Protein AF-A0A016SWJ2-F1 (afdb_monomer)

Sequence (164 aa):
MTASDLETYPLHKAAFFNDVQSISQLIKAGRSLYEQDMHGNTALHISTMLGHREATALLLAHNAPVKVKNCDGWNPLMEAVSYGDRQIITEMLRKLKAQSRTGISSRKPHLIKMMEDIGDFYLELKWDFQSWIPLLSRMLPSDVCQIYKKGTQLRMDTTLADFK

Secondary structure (DSSP, 8-state):
--HHHHHH-HHHHHHHTT-HHHHHHHHHTT--TT-B-TTS-BHHHHHHHTT-HHHHHHHHHTT--SS---TTS--HHHHHHHHT-HHHHHHHHHHHHHHHHHHHHHHHHHHHHHHHHSPPEEEEEEEE---SSTTGGGTSPEEEEEEEEETTEEEEEEEEE---

Structure (mmCIF, N/CA/C/O backbone):
data_AF-A0A016SWJ2-F1
#
_entry.id   AF-A0A016SWJ2-F1
#
loop_
_atom_site.group_PDB
_atom_site.id
_atom_site.type_symbol
_atom_site.label_atom_id
_atom_site.label_alt_id
_atom_site.label_comp_id
_atom_site.label_asym_id
_atom_site.label_entity_id
_atom_site.label_seq_id
_atom_site.pdbx_PDB_ins_code
_atom_site.Cartn_x
_atom_site.Cartn_y
_atom_site.Cartn_z
_atom_site.occupancy
_atom_site.B_iso_or_equiv
_atom_site.auth_seq_id
_atom_site.auth_comp_id
_atom_site.auth_asym_id
_atom_site.auth_atom_id
_atom_site.pdbx_PDB_model_num
ATOM 1 N N . MET A 1 1 ? 13.616 -15.570 -13.466 1.00 53.81 1 MET A N 1
ATOM 2 C CA . MET A 1 1 ? 12.702 -15.566 -14.627 1.00 53.81 1 MET A CA 1
ATOM 3 C C . MET A 1 1 ? 13.363 -16.326 -15.758 1.00 53.81 1 MET A C 1
ATOM 5 O O . MET A 1 1 ? 14.439 -15.938 -16.199 1.00 53.81 1 MET A O 1
ATOM 9 N N . THR A 1 2 ? 12.769 -17.437 -16.171 1.00 55.81 2 THR A N 1
ATOM 10 C CA . THR A 1 2 ? 13.149 -18.155 -17.392 1.00 55.81 2 THR A CA 1
ATOM 11 C C . THR A 1 2 ? 12.590 -17.425 -18.623 1.00 55.81 2 THR A C 1
ATOM 13 O O . THR A 1 2 ? 11.748 -16.534 -18.495 1.00 55.81 2 THR A O 1
ATOM 16 N N . ALA A 1 3 ? 13.058 -17.762 -19.829 1.00 57.88 3 ALA A N 1
ATOM 17 C CA . ALA A 1 3 ? 12.606 -17.107 -21.062 1.00 57.88 3 ALA A CA 1
ATOM 18 C C . ALA A 1 3 ? 11.083 -17.235 -21.301 1.00 57.88 3 ALA A C 1
ATOM 20 O O . ALA A 1 3 ? 10.483 -16.309 -21.839 1.00 57.88 3 ALA A O 1
ATOM 21 N N . SER A 1 4 ? 10.451 -18.320 -20.834 1.00 60.00 4 SER A N 1
ATOM 22 C CA . SER A 1 4 ? 8.996 -18.533 -20.909 1.00 60.00 4 SER A CA 1
ATOM 23 C C . SER A 1 4 ? 8.201 -17.648 -19.942 1.00 60.00 4 SER A C 1
ATOM 25 O O . SER A 1 4 ? 7.093 -17.209 -20.258 1.00 60.00 4 SER A O 1
ATOM 27 N N . ASP A 1 5 ? 8.772 -17.322 -18.779 1.00 61.78 5 ASP A N 1
ATOM 28 C CA . ASP A 1 5 ? 8.108 -16.464 -17.787 1.00 61.78 5 ASP A CA 1
ATOM 29 C C . ASP A 1 5 ? 8.008 -15.017 -18.295 1.00 61.78 5 ASP A C 1
ATOM 31 O O . ASP A 1 5 ? 7.045 -14.304 -18.014 1.00 61.78 5 ASP A O 1
ATOM 35 N N . LEU A 1 6 ? 8.985 -14.593 -19.103 1.00 61.34 6 LEU A N 1
ATOM 36 C CA . LEU A 1 6 ? 9.040 -13.261 -19.706 1.00 61.34 6 LEU A CA 1
ATOM 37 C C . LEU A 1 6 ? 7.981 -13.045 -20.801 1.00 61.34 6 LEU A C 1
ATOM 39 O O . LEU A 1 6 ? 7.588 -11.901 -21.029 1.00 61.34 6 LEU A O 1
ATOM 43 N N . GLU A 1 7 ? 7.518 -14.099 -21.477 1.00 67.38 7 GLU A N 1
ATOM 44 C CA . GLU A 1 7 ? 6.418 -14.005 -22.454 1.00 67.38 7 GLU A CA 1
ATOM 45 C C . GLU A 1 7 ? 5.040 -13.983 -21.784 1.00 67.38 7 GLU A C 1
ATOM 47 O O . GLU A 1 7 ? 4.126 -13.320 -22.272 1.00 67.38 7 GLU A O 1
ATOM 52 N N . THR A 1 8 ? 4.902 -14.649 -20.636 1.00 86.50 8 THR A N 1
ATOM 53 C CA . THR A 1 8 ? 3.622 -14.762 -19.918 1.00 86.50 8 THR A CA 1
ATOM 54 C C . THR A 1 8 ? 3.247 -13.465 -19.191 1.00 86.50 8 THR A C 1
ATOM 56 O O . THR A 1 8 ? 2.072 -13.098 -19.141 1.00 86.50 8 THR A O 1
ATOM 59 N N . TYR A 1 9 ? 4.242 -12.731 -18.676 1.00 91.94 9 TYR A N 1
ATOM 60 C CA . TYR A 1 9 ? 4.046 -11.519 -17.872 1.00 91.94 9 TYR A CA 1
ATOM 61 C C . TYR A 1 9 ? 4.664 -10.276 -18.544 1.00 91.94 9 TYR A C 1
ATOM 63 O O . TYR A 1 9 ? 5.722 -9.790 -18.125 1.00 91.94 9 TYR A O 1
ATOM 71 N N . PRO A 1 10 ? 4.020 -9.709 -19.584 1.00 93.12 10 PRO A N 1
ATOM 72 C CA . PRO A 1 10 ? 4.600 -8.623 -20.377 1.00 93.12 10 PRO A CA 1
ATOM 73 C C . PRO A 1 10 ? 4.819 -7.336 -19.569 1.00 93.12 10 PRO A C 1
ATOM 75 O O . PRO A 1 10 ? 5.790 -6.617 -19.805 1.00 93.12 10 PRO A O 1
ATOM 78 N N . LEU A 1 11 ? 3.956 -7.051 -18.586 1.00 95.69 11 LEU A N 1
ATOM 79 C CA . LEU A 1 11 ? 4.101 -5.871 -17.730 1.00 95.69 11 LEU A CA 1
ATOM 80 C C . LEU A 1 11 ? 5.282 -6.015 -16.758 1.00 95.69 11 LEU A C 1
ATOM 82 O O . LEU A 1 11 ? 6.020 -5.055 -16.550 1.00 95.69 11 LEU A O 1
ATOM 86 N N . HIS A 1 12 ? 5.503 -7.212 -16.211 1.00 95.94 12 HIS A N 1
ATOM 87 C CA . HIS A 1 12 ? 6.658 -7.522 -15.364 1.00 95.94 12 HIS A CA 1
ATOM 88 C C . HIS A 1 12 ? 7.956 -7.463 -16.154 1.00 95.94 12 HIS A C 1
ATOM 90 O O . HIS A 1 12 ? 8.926 -6.895 -15.668 1.00 95.94 12 HIS A O 1
ATOM 96 N N . LYS A 1 13 ? 7.959 -7.969 -17.394 1.00 94.88 13 LYS A N 1
ATOM 97 C CA . LYS A 1 13 ? 9.089 -7.826 -18.319 1.00 94.88 13 LYS A CA 1
ATOM 98 C C . LYS A 1 13 ? 9.425 -6.354 -18.568 1.00 94.88 13 LYS A C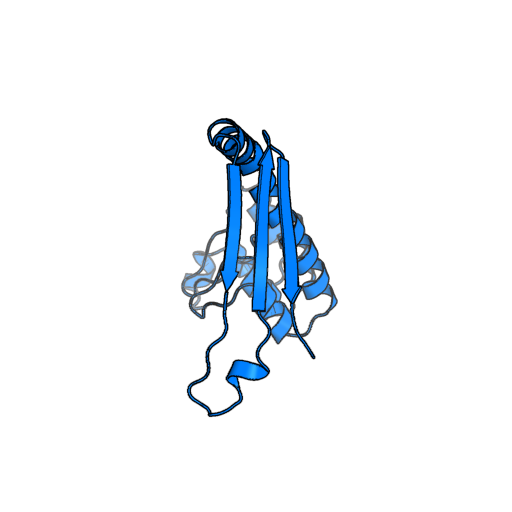 1
ATOM 100 O O . LYS A 1 13 ? 10.581 -5.964 -18.448 1.00 94.88 13 LYS A O 1
ATOM 105 N N . ALA A 1 14 ? 8.427 -5.529 -18.881 1.00 96.12 14 ALA A N 1
ATOM 106 C CA . ALA A 1 14 ? 8.646 -4.103 -19.107 1.00 96.12 14 ALA A CA 1
ATOM 107 C C . ALA A 1 14 ? 9.161 -3.393 -17.839 1.00 96.12 14 ALA A C 1
ATOM 109 O O . ALA A 1 14 ? 10.087 -2.589 -17.916 1.00 96.12 14 ALA A O 1
ATOM 110 N N . ALA A 1 15 ? 8.629 -3.746 -16.663 1.00 96.62 15 ALA A N 1
ATOM 111 C CA . ALA A 1 15 ? 9.129 -3.266 -15.376 1.00 96.62 15 ALA A CA 1
ATOM 112 C C . ALA A 1 15 ? 10.574 -3.706 -15.099 1.00 96.62 15 ALA A C 1
ATOM 114 O O . ALA A 1 15 ? 11.353 -2.895 -14.610 1.00 96.62 15 ALA A O 1
ATOM 115 N N . PHE A 1 16 ? 10.940 -4.942 -15.450 1.00 95.38 16 PHE A N 1
ATOM 116 C CA . PHE A 1 16 ? 12.289 -5.491 -15.293 1.00 95.38 16 PHE A CA 1
ATOM 117 C C . PHE A 1 16 ? 13.333 -4.747 -16.135 1.00 95.38 16 PHE A C 1
ATOM 119 O O . PHE A 1 16 ? 14.449 -4.538 -15.683 1.00 95.38 16 PHE A O 1
ATOM 126 N N . PHE A 1 17 ? 12.976 -4.328 -17.351 1.00 95.50 17 PHE A N 1
ATOM 127 C CA . PHE A 1 17 ? 13.878 -3.593 -18.247 1.00 95.50 17 PHE A CA 1
ATOM 128 C C . PHE A 1 17 ? 13.809 -2.064 -18.090 1.00 95.50 17 PHE A C 1
ATOM 130 O O . PHE A 1 17 ? 14.423 -1.349 -18.880 1.00 95.50 17 PHE A O 1
ATOM 137 N N . ASN A 1 18 ? 13.056 -1.549 -17.108 1.00 96.56 18 ASN A N 1
ATOM 138 C CA . ASN A 1 18 ? 12.726 -0.123 -16.973 1.00 96.56 18 ASN A CA 1
ATOM 139 C C . ASN A 1 18 ? 12.147 0.494 -18.269 1.00 96.56 18 ASN A C 1
ATOM 141 O O . ASN A 1 18 ? 12.360 1.669 -18.569 1.00 96.56 18 ASN A O 1
ATOM 145 N N . ASP A 1 19 ? 11.413 -0.295 -19.061 1.00 97.00 19 ASP A N 1
ATOM 146 C CA . ASP A 1 19 ? 10.824 0.143 -20.327 1.00 97.00 19 ASP A CA 1
ATOM 147 C C . ASP A 1 19 ? 9.488 0.857 -20.080 1.00 97.00 19 ASP A C 1
ATOM 149 O O . ASP A 1 19 ? 8.392 0.298 -20.186 1.00 97.00 19 ASP A O 1
ATOM 153 N N . VAL A 1 20 ? 9.598 2.139 -19.736 1.00 97.19 20 VAL A N 1
ATOM 154 C CA . VAL A 1 20 ? 8.475 3.045 -19.456 1.00 97.19 20 VAL A CA 1
ATOM 155 C C . VAL A 1 20 ? 7.491 3.121 -20.629 1.00 97.19 20 VAL A C 1
ATOM 157 O O . VAL A 1 20 ? 6.282 3.255 -20.415 1.00 97.19 20 VAL A O 1
ATOM 160 N N . GLN A 1 21 ? 7.978 3.005 -21.868 1.00 97.31 21 GLN A N 1
ATOM 161 C CA . GLN A 1 21 ? 7.135 3.101 -23.054 1.00 97.31 21 GLN A CA 1
ATOM 162 C C . GLN A 1 21 ? 6.248 1.864 -23.193 1.00 97.31 21 GLN A C 1
ATOM 164 O O . GLN A 1 21 ? 5.032 2.002 -23.360 1.00 97.31 21 GLN A O 1
ATOM 169 N N . SER A 1 22 ? 6.824 0.671 -23.041 1.00 96.75 22 SER A N 1
ATOM 170 C CA . SER A 1 22 ? 6.055 -0.575 -23.019 1.00 96.75 22 SER A CA 1
ATOM 171 C C . SER A 1 22 ? 5.085 -0.620 -21.839 1.00 96.75 22 SER A C 1
ATOM 173 O O . SER A 1 22 ? 3.925 -0.988 -22.025 1.00 96.75 22 SER A O 1
ATOM 175 N N . ILE A 1 23 ? 5.490 -0.162 -20.645 1.00 97.44 23 ILE A N 1
ATOM 176 C CA . ILE A 1 23 ? 4.581 -0.045 -19.490 1.00 97.44 23 ILE A CA 1
ATOM 177 C C . ILE A 1 23 ? 3.381 0.845 -19.844 1.00 97.44 23 ILE A C 1
ATOM 179 O O . ILE A 1 23 ? 2.235 0.452 -19.625 1.00 97.44 23 ILE A O 1
ATOM 183 N N . SER A 1 24 ? 3.616 2.022 -20.432 1.00 97.50 24 SER A N 1
ATOM 184 C CA . SER A 1 24 ? 2.540 2.940 -20.824 1.00 97.50 24 SER A CA 1
ATOM 185 C C . SER A 1 24 ? 1.585 2.313 -21.844 1.00 97.50 24 SER A C 1
ATOM 187 O O . SER A 1 24 ? 0.365 2.433 -21.709 1.00 97.50 24 SER A O 1
ATOM 189 N N . GLN A 1 25 ? 2.120 1.616 -22.850 1.00 97.31 25 GLN A N 1
ATOM 190 C CA . GLN A 1 25 ? 1.317 0.933 -23.866 1.00 97.31 25 GLN A CA 1
ATOM 191 C C . GLN A 1 25 ? 0.473 -0.196 -23.267 1.00 97.31 25 GLN A C 1
ATOM 193 O O . GLN A 1 25 ? -0.722 -0.277 -23.549 1.00 97.31 25 GLN A O 1
ATOM 198 N N . LEU A 1 26 ? 1.053 -1.023 -22.396 1.00 96.31 26 LEU A N 1
ATOM 199 C CA . LEU A 1 26 ? 0.356 -2.136 -21.747 1.00 96.31 26 LEU A CA 1
ATOM 200 C C . LEU A 1 26 ? -0.760 -1.654 -20.812 1.00 96.31 26 LEU A C 1
ATOM 202 O O . LEU A 1 26 ? -1.844 -2.238 -20.794 1.00 96.31 26 LEU A O 1
ATOM 206 N N . ILE A 1 27 ? -0.536 -0.556 -20.084 1.00 96.12 27 ILE A N 1
ATOM 207 C CA . ILE A 1 27 ? -1.575 0.075 -19.259 1.00 96.12 27 ILE A CA 1
ATOM 208 C C . ILE A 1 27 ? -2.716 0.597 -20.140 1.00 96.12 27 ILE A C 1
ATOM 210 O O . ILE A 1 27 ? -3.884 0.368 -19.828 1.00 96.12 27 ILE A O 1
ATOM 214 N N . LYS A 1 28 ? -2.402 1.255 -21.265 1.00 95.88 28 LYS A N 1
ATOM 215 C CA . LYS A 1 28 ? -3.414 1.728 -22.229 1.00 95.88 28 LYS A CA 1
ATOM 216 C C . LYS A 1 28 ? -4.196 0.582 -22.870 1.00 95.88 28 LYS A C 1
ATOM 218 O O . LYS A 1 28 ? -5.382 0.742 -23.132 1.00 95.88 28 LYS A O 1
ATOM 223 N N . ALA A 1 29 ? -3.557 -0.567 -23.073 1.00 95.06 29 ALA A N 1
ATOM 224 C CA . ALA A 1 29 ? -4.203 -1.791 -23.538 1.00 95.06 29 ALA A CA 1
ATOM 225 C C . ALA A 1 29 ? -5.090 -2.464 -22.466 1.00 95.06 29 ALA A C 1
ATOM 227 O O . ALA A 1 29 ? -5.671 -3.514 -22.725 1.00 95.06 29 ALA A O 1
ATOM 228 N N . GLY A 1 30 ? -5.207 -1.882 -21.266 1.00 92.38 30 GLY A N 1
ATOM 229 C CA . GLY A 1 30 ? -6.068 -2.382 -20.196 1.00 92.38 30 GLY A CA 1
ATOM 230 C C . GLY A 1 30 ? -5.459 -3.526 -19.388 1.00 92.38 30 GLY A C 1
ATOM 231 O O . GLY A 1 30 ? -6.192 -4.247 -18.710 1.00 92.38 30 GLY A O 1
ATOM 232 N N . ARG A 1 31 ? -4.132 -3.726 -19.438 1.00 93.12 31 ARG A N 1
ATOM 233 C CA . ARG A 1 31 ? -3.491 -4.773 -18.636 1.00 93.12 31 ARG A CA 1
ATOM 234 C C . ARG A 1 31 ? -3.620 -4.464 -17.144 1.00 93.12 31 ARG A C 1
ATOM 236 O O . ARG A 1 31 ? -3.426 -3.331 -16.704 1.00 93.12 31 ARG A O 1
ATOM 243 N N . SER A 1 32 ? -3.935 -5.492 -16.359 1.00 94.69 32 SER A N 1
ATOM 244 C CA . SER A 1 32 ? -4.108 -5.357 -14.914 1.00 94.69 32 SER A CA 1
ATOM 245 C C . SER A 1 32 ? -2.783 -5.054 -14.213 1.00 94.69 32 SER A C 1
ATOM 247 O O . SER A 1 32 ? -1.803 -5.772 -14.381 1.00 94.69 32 SER A O 1
ATOM 249 N N . LEU A 1 33 ? -2.783 -4.038 -13.346 1.00 96.19 33 LEU A N 1
ATOM 250 C CA . LEU A 1 33 ? -1.664 -3.738 -12.442 1.00 96.19 33 LEU A CA 1
ATOM 251 C C . LEU A 1 33 ? -1.631 -4.650 -11.200 1.00 96.19 33 LEU A C 1
ATOM 253 O O . LEU A 1 33 ? -0.697 -4.570 -10.404 1.00 96.19 33 LEU A O 1
ATOM 257 N N . TYR A 1 34 ? -2.664 -5.477 -11.014 1.00 96.06 34 TYR A N 1
ATOM 258 C CA . TYR A 1 34 ? -2.786 -6.432 -9.906 1.00 96.06 34 TYR A CA 1
ATOM 259 C C . TYR A 1 34 ? -2.243 -7.817 -10.250 1.00 96.06 34 TYR A C 1
ATOM 261 O O . TYR A 1 34 ? -2.211 -8.678 -9.378 1.00 96.06 34 TYR A O 1
ATOM 269 N N . GLU A 1 35 ? -1.858 -8.047 -11.504 1.00 95.25 35 GLU A N 1
ATOM 270 C CA . GLU A 1 35 ? -1.327 -9.333 -11.928 1.00 95.25 35 GLU A CA 1
ATOM 271 C C . GLU A 1 35 ? -0.040 -9.670 -11.168 1.00 95.25 35 GLU A C 1
ATOM 273 O O . GLU A 1 35 ? 0.856 -8.831 -11.028 1.00 95.25 35 GLU A O 1
ATOM 278 N N . GLN A 1 36 ? 0.024 -10.903 -10.674 1.00 95.19 36 GLN A N 1
ATOM 279 C CA . GLN A 1 36 ? 1.156 -11.441 -9.937 1.00 95.19 36 GLN A CA 1
ATOM 280 C C . GLN A 1 36 ? 1.856 -12.496 -10.791 1.00 95.19 36 GLN A C 1
ATOM 282 O O . GLN A 1 36 ? 1.186 -13.287 -11.454 1.00 95.19 36 GLN A O 1
ATOM 287 N N . ASP A 1 37 ? 3.186 -12.493 -10.780 1.00 94.31 37 ASP A N 1
ATOM 288 C CA . ASP A 1 37 ? 3.975 -13.551 -11.403 1.00 94.31 37 ASP A CA 1
ATOM 289 C C . ASP A 1 37 ? 3.992 -14.820 -10.531 1.00 94.31 37 ASP A C 1
ATOM 291 O O . ASP A 1 37 ? 3.363 -14.899 -9.473 1.00 94.31 37 ASP A O 1
ATOM 295 N N . MET A 1 38 ? 4.757 -15.821 -10.963 1.00 93.31 38 MET A N 1
ATOM 296 C CA . MET A 1 38 ? 4.949 -17.087 -10.246 1.00 93.31 38 MET A CA 1
ATOM 297 C C . MET A 1 38 ? 5.532 -16.949 -8.825 1.00 93.31 38 MET A C 1
ATOM 299 O O . MET A 1 38 ? 5.446 -17.894 -8.045 1.00 93.31 38 MET A O 1
ATOM 303 N N . HIS A 1 39 ? 6.109 -15.797 -8.478 1.00 92.88 39 HIS A N 1
ATOM 304 C CA . HIS A 1 39 ? 6.636 -15.486 -7.148 1.00 92.88 39 HIS A CA 1
ATOM 305 C C . HIS A 1 39 ? 5.690 -14.575 -6.348 1.00 92.88 39 HIS A C 1
ATOM 307 O O . HIS A 1 39 ? 6.044 -14.075 -5.279 1.00 92.88 39 HIS A O 1
ATOM 313 N N . GLY A 1 40 ? 4.485 -14.317 -6.859 1.00 95.38 40 GLY A N 1
ATOM 314 C CA . GLY A 1 40 ? 3.546 -13.385 -6.249 1.00 95.38 40 GLY A CA 1
ATOM 315 C C . GLY A 1 40 ? 3.922 -11.914 -6.466 1.00 95.38 40 GLY A C 1
ATOM 316 O O . GLY A 1 40 ? 3.263 -11.028 -5.917 1.00 95.38 40 GLY A O 1
ATOM 317 N N . ASN A 1 41 ? 4.960 -11.611 -7.247 1.00 96.56 41 ASN A N 1
ATOM 318 C CA . ASN A 1 41 ? 5.389 -10.238 -7.475 1.00 96.56 41 ASN A CA 1
ATOM 319 C C . ASN A 1 41 ? 4.465 -9.569 -8.485 1.00 96.56 41 ASN A C 1
ATOM 321 O O . ASN A 1 41 ? 4.136 -10.129 -9.525 1.00 96.56 41 ASN A O 1
ATOM 325 N N . THR A 1 42 ? 4.068 -8.336 -8.205 1.00 97.38 42 THR A N 1
ATOM 326 C CA . THR A 1 42 ? 3.462 -7.449 -9.209 1.00 97.38 42 THR A CA 1
ATOM 327 C C . THR A 1 42 ? 4.557 -6.726 -9.988 1.00 97.38 42 THR A C 1
ATOM 329 O O . THR A 1 42 ? 5.687 -6.618 -9.514 1.00 97.38 42 THR A O 1
ATOM 332 N N . ALA A 1 43 ? 4.224 -6.125 -11.132 1.00 97.00 43 ALA A N 1
ATOM 333 C CA . ALA A 1 43 ? 5.170 -5.279 -11.867 1.00 97.00 43 ALA A CA 1
ATOM 334 C C . ALA A 1 43 ? 5.795 -4.168 -10.992 1.00 97.00 43 ALA A C 1
ATOM 336 O O . ALA A 1 43 ? 6.957 -3.816 -11.174 1.00 97.00 43 ALA A O 1
ATOM 337 N N . LEU A 1 44 ? 5.052 -3.669 -9.993 1.00 97.50 44 LEU A N 1
ATOM 338 C CA . LEU A 1 44 ? 5.552 -2.689 -9.027 1.00 97.50 44 LEU A CA 1
ATOM 339 C C . LEU A 1 44 ? 6.592 -3.276 -8.060 1.00 97.50 44 LEU A C 1
ATOM 341 O O . LEU A 1 44 ? 7.511 -2.556 -7.682 1.00 97.50 44 LEU A O 1
ATOM 345 N N . HIS A 1 45 ? 6.485 -4.552 -7.668 1.00 97.00 45 HIS A N 1
ATOM 346 C CA . HIS A 1 45 ? 7.548 -5.214 -6.898 1.00 97.00 45 HIS A CA 1
ATOM 347 C C . HIS A 1 45 ? 8.837 -5.247 -7.719 1.00 97.00 45 HIS A C 1
ATOM 349 O O . HIS A 1 45 ? 9.871 -4.796 -7.239 1.00 97.00 45 HIS A O 1
ATOM 355 N N . ILE A 1 46 ? 8.749 -5.695 -8.978 1.00 95.75 46 ILE A N 1
ATOM 356 C CA . ILE A 1 46 ? 9.905 -5.838 -9.872 1.00 95.75 46 ILE A CA 1
ATOM 357 C C . ILE A 1 46 ? 10.612 -4.496 -10.088 1.00 95.75 46 ILE A C 1
ATOM 359 O O . ILE A 1 46 ? 11.816 -4.397 -9.862 1.00 95.75 46 ILE A O 1
ATOM 363 N N . SER A 1 47 ? 9.877 -3.438 -10.457 1.00 96.25 47 SER A N 1
ATOM 364 C CA . SER A 1 47 ? 10.490 -2.120 -10.673 1.00 96.25 47 SER A CA 1
ATOM 365 C C . SER A 1 47 ? 11.108 -1.546 -9.394 1.00 96.25 47 SER A C 1
ATOM 367 O O . SER A 1 47 ? 12.133 -0.871 -9.455 1.00 96.25 47 SER A O 1
ATOM 369 N N . THR A 1 48 ? 10.501 -1.814 -8.234 1.00 95.56 48 THR A N 1
ATOM 370 C CA . THR A 1 48 ? 10.980 -1.306 -6.942 1.00 95.56 48 THR A CA 1
ATOM 371 C C . THR A 1 48 ? 12.231 -2.048 -6.473 1.00 95.56 48 THR A C 1
ATOM 373 O O . THR A 1 48 ? 13.200 -1.403 -6.084 1.00 95.56 48 THR A O 1
ATOM 376 N N . MET A 1 49 ? 12.235 -3.381 -6.556 1.00 93.12 49 MET A N 1
ATOM 377 C CA . MET A 1 49 ? 13.359 -4.241 -6.165 1.00 93.12 49 MET A CA 1
ATOM 378 C C . MET A 1 49 ? 14.626 -3.922 -6.968 1.00 93.12 49 MET A C 1
ATOM 380 O O . MET A 1 49 ? 15.728 -3.940 -6.429 1.00 93.12 49 MET A O 1
ATOM 384 N N . LEU A 1 50 ? 14.462 -3.583 -8.250 1.00 92.38 50 LEU A N 1
ATOM 385 C CA . LEU A 1 50 ? 15.557 -3.214 -9.149 1.00 92.38 50 LEU A CA 1
ATOM 386 C C . LEU A 1 50 ? 15.934 -1.722 -9.084 1.00 92.38 50 LEU A C 1
ATOM 388 O O . LEU A 1 50 ? 16.813 -1.275 -9.819 1.00 92.38 50 LEU A O 1
ATOM 392 N N . GLY A 1 51 ? 15.266 -0.927 -8.240 1.00 91.38 51 GLY A N 1
ATOM 393 C CA . GLY A 1 51 ? 15.535 0.508 -8.103 1.00 91.38 51 GLY A CA 1
ATOM 394 C C . GLY A 1 51 ? 15.168 1.342 -9.340 1.00 91.38 51 GLY A C 1
ATOM 395 O O . GLY A 1 51 ? 15.667 2.454 -9.514 1.00 91.38 51 GLY A O 1
ATOM 396 N N . HIS A 1 52 ? 14.301 0.831 -10.215 1.00 95.00 52 HIS A N 1
ATOM 397 C CA . HIS A 1 52 ? 13.866 1.494 -11.441 1.00 95.00 52 HIS A CA 1
ATOM 398 C C . HIS A 1 52 ? 12.852 2.595 -11.134 1.00 95.00 52 H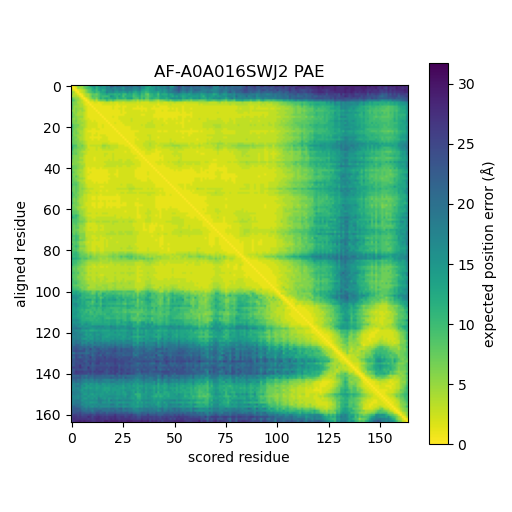IS A C 1
ATOM 400 O O . HIS A 1 52 ? 11.640 2.365 -11.043 1.00 95.00 52 HIS A O 1
ATOM 406 N N . ARG A 1 53 ? 13.364 3.813 -10.934 1.00 92.69 53 ARG A N 1
ATOM 407 C CA . ARG A 1 53 ? 12.583 4.977 -10.499 1.00 92.69 53 ARG A CA 1
ATOM 408 C C . ARG A 1 53 ? 11.499 5.360 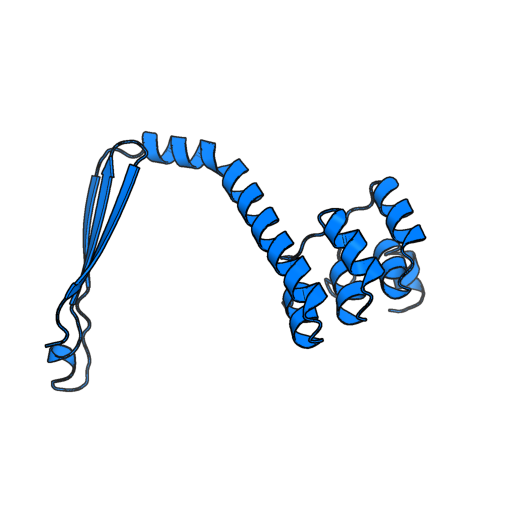-11.492 1.00 92.69 53 ARG A C 1
ATOM 410 O O . ARG A 1 53 ? 10.375 5.622 -11.072 1.00 92.69 53 ARG A O 1
ATOM 417 N N . GLU A 1 54 ? 11.811 5.378 -12.782 1.00 95.44 54 GLU A N 1
ATOM 418 C CA . GLU A 1 54 ? 10.891 5.834 -13.822 1.00 95.44 54 GLU A CA 1
ATOM 419 C C . GLU A 1 54 ? 9.713 4.868 -13.977 1.00 95.44 54 GLU A C 1
ATOM 421 O O . GLU A 1 54 ? 8.555 5.290 -13.905 1.00 95.44 54 GLU A O 1
ATOM 426 N N . ALA A 1 55 ? 9.988 3.564 -14.094 1.00 96.81 55 ALA A N 1
ATOM 427 C CA . ALA A 1 55 ? 8.953 2.532 -14.107 1.00 96.81 55 ALA A CA 1
ATOM 428 C C . ALA A 1 55 ? 8.105 2.554 -12.824 1.00 96.81 55 ALA A C 1
ATOM 430 O O . ALA A 1 55 ? 6.874 2.531 -12.894 1.00 96.81 55 ALA A O 1
ATOM 431 N N . THR A 1 56 ? 8.742 2.667 -11.655 1.00 96.56 56 THR A N 1
ATOM 432 C CA . THR A 1 56 ? 8.043 2.717 -10.361 1.00 96.56 56 THR A CA 1
ATOM 433 C C . THR A 1 56 ? 7.125 3.935 -10.266 1.00 96.56 56 THR A C 1
ATOM 435 O O . THR A 1 56 ? 5.956 3.805 -9.896 1.00 96.56 56 THR A O 1
ATOM 438 N N . ALA A 1 57 ? 7.611 5.116 -10.651 1.00 95.56 57 ALA A N 1
ATOM 439 C CA . ALA A 1 57 ? 6.823 6.342 -10.657 1.00 95.56 57 ALA A CA 1
ATOM 440 C C . ALA A 1 57 ? 5.630 6.246 -11.620 1.00 95.56 57 ALA A C 1
ATOM 442 O O . ALA A 1 57 ? 4.519 6.624 -11.244 1.00 95.56 57 ALA A O 1
ATOM 443 N N . LEU A 1 58 ? 5.824 5.690 -12.823 1.00 97.19 58 LEU A N 1
ATOM 444 C CA . LEU A 1 58 ? 4.743 5.504 -13.793 1.00 97.19 58 LEU A CA 1
ATOM 445 C C . LEU A 1 58 ? 3.666 4.543 -13.264 1.00 97.19 58 LEU A C 1
ATOM 447 O O . LEU A 1 58 ? 2.476 4.863 -13.297 1.00 97.19 58 LEU A O 1
ATOM 451 N N . LEU A 1 59 ? 4.066 3.392 -12.721 1.00 97.31 59 LEU A N 1
ATOM 452 C CA . LEU A 1 59 ? 3.138 2.416 -12.143 1.00 97.31 59 LEU A CA 1
ATOM 453 C C . LEU A 1 59 ? 2.344 3.022 -10.974 1.00 97.31 59 LEU A C 1
ATOM 455 O O . LEU A 1 59 ? 1.120 2.873 -10.897 1.00 97.31 59 LEU A O 1
ATOM 459 N N . LEU A 1 60 ? 3.009 3.769 -10.089 1.00 96.06 60 LEU A N 1
ATOM 460 C CA . LEU A 1 60 ? 2.354 4.476 -8.986 1.00 96.06 60 LEU A CA 1
ATOM 461 C C . LEU A 1 60 ? 1.408 5.576 -9.487 1.00 96.06 60 LEU A C 1
ATOM 463 O O . LEU A 1 60 ? 0.313 5.736 -8.932 1.00 96.06 60 LEU A O 1
ATOM 467 N N . ALA A 1 61 ? 1.772 6.314 -10.539 1.00 95.25 61 ALA A N 1
ATOM 468 C CA . ALA A 1 61 ? 0.911 7.318 -11.164 1.00 95.25 61 ALA A CA 1
ATOM 469 C C . ALA A 1 61 ? -0.411 6.700 -11.648 1.00 95.25 61 ALA A C 1
ATOM 471 O O . ALA A 1 61 ? -1.471 7.268 -11.385 1.00 95.25 61 ALA A O 1
ATOM 472 N N . HIS A 1 62 ? -0.357 5.487 -12.204 1.00 95.62 62 HIS A N 1
ATOM 473 C CA . HIS A 1 62 ? -1.519 4.706 -12.636 1.00 95.62 62 HIS A CA 1
ATOM 474 C C . HIS A 1 62 ? -2.193 3.874 -11.525 1.00 95.62 62 HIS A C 1
ATOM 476 O O . HIS A 1 62 ? -2.998 2.994 -11.810 1.00 95.62 62 HIS A O 1
ATOM 482 N N . ASN A 1 63 ? -1.934 4.191 -10.251 1.00 94.00 63 ASN A N 1
ATOM 483 C CA . ASN A 1 63 ? -2.546 3.555 -9.078 1.00 94.00 63 ASN A CA 1
ATOM 484 C C . ASN A 1 63 ? -2.261 2.049 -8.944 1.00 94.00 63 ASN A C 1
ATOM 486 O O . ASN A 1 63 ? -3.109 1.309 -8.442 1.00 94.00 63 ASN A O 1
ATOM 490 N N . ALA A 1 64 ? -1.055 1.604 -9.310 1.00 96.31 64 ALA A N 1
ATOM 491 C CA . ALA A 1 64 ? -0.604 0.253 -8.987 1.00 96.31 64 ALA A CA 1
ATOM 492 C C . ALA A 1 64 ? -0.764 -0.054 -7.478 1.00 96.31 64 ALA A C 1
ATOM 494 O O . ALA A 1 64 ? -0.578 0.832 -6.629 1.00 96.31 64 ALA A O 1
ATOM 495 N N . PRO A 1 65 ? -1.133 -1.293 -7.113 1.00 94.56 65 PRO A N 1
ATOM 496 C CA . PRO A 1 65 ? -1.441 -1.635 -5.733 1.00 94.56 65 PRO A CA 1
ATOM 497 C C . PRO A 1 65 ? -0.176 -1.730 -4.876 1.00 94.56 65 PRO A C 1
ATOM 499 O O . PRO A 1 65 ? 0.720 -2.521 -5.155 1.00 94.56 65 PRO A O 1
ATOM 502 N N . VAL A 1 66 ? -0.136 -0.975 -3.775 1.00 95.44 66 VAL A N 1
ATOM 503 C CA . VAL A 1 66 ? 1.038 -0.932 -2.876 1.00 95.44 66 VAL A CA 1
ATOM 504 C C . VAL A 1 66 ? 0.916 -1.856 -1.656 1.00 95.44 66 VAL A C 1
ATOM 506 O O . VAL A 1 66 ? 1.821 -1.916 -0.831 1.00 95.44 66 VAL A O 1
ATOM 509 N N . LYS A 1 67 ? -0.223 -2.549 -1.501 1.00 93.88 67 LYS A N 1
ATOM 510 C CA . LYS A 1 67 ? -0.513 -3.450 -0.365 1.00 93.88 67 LYS A CA 1
ATOM 511 C C . LYS A 1 67 ? -0.462 -4.939 -0.717 1.00 93.88 67 LYS A C 1
ATOM 513 O O . LYS A 1 67 ? -0.574 -5.761 0.189 1.00 93.88 67 LYS A O 1
ATOM 518 N N . VAL A 1 68 ? -0.369 -5.279 -2.004 1.00 95.69 68 VAL A N 1
ATOM 519 C CA . VAL A 1 68 ? -0.306 -6.679 -2.451 1.00 95.69 68 VAL A CA 1
ATOM 520 C C . VAL A 1 68 ? 0.971 -7.296 -1.908 1.00 95.69 68 VAL A C 1
ATOM 522 O O . VAL A 1 68 ? 2.004 -6.637 -1.933 1.00 95.69 68 VAL A O 1
ATOM 525 N N . LYS A 1 69 ? 0.875 -8.522 -1.397 1.00 96.88 69 LYS A N 1
ATOM 526 C CA . LYS A 1 69 ? 2.018 -9.270 -0.886 1.00 96.88 69 LYS A CA 1
ATOM 527 C C . LYS A 1 69 ? 2.452 -10.322 -1.899 1.00 96.88 69 LYS A C 1
ATOM 529 O O . LYS A 1 69 ? 1.588 -10.993 -2.465 1.00 96.88 69 LYS A O 1
ATOM 534 N N . ASN A 1 70 ? 3.756 -10.458 -2.092 1.00 96.50 70 ASN A N 1
ATOM 535 C CA . ASN A 1 70 ? 4.356 -11.566 -2.825 1.00 96.50 70 ASN A CA 1
ATOM 536 C C . ASN A 1 70 ? 4.396 -12.852 -1.977 1.00 96.50 70 ASN A C 1
ATOM 538 O O . ASN A 1 70 ? 3.894 -12.877 -0.847 1.00 96.50 70 ASN A O 1
ATOM 542 N N . CYS A 1 71 ? 4.960 -13.933 -2.528 1.00 96.94 71 CYS A N 1
ATOM 543 C CA . CYS A 1 71 ? 5.051 -15.229 -1.847 1.00 96.94 71 CYS A CA 1
ATOM 544 C C . CYS A 1 71 ? 5.872 -15.181 -0.550 1.00 96.94 71 CYS A C 1
ATOM 546 O O . CYS A 1 71 ? 5.579 -15.938 0.372 1.00 96.94 71 CYS A O 1
ATOM 548 N N . ASP A 1 72 ? 6.819 -14.249 -0.440 1.00 94.62 72 ASP A N 1
ATOM 549 C CA . ASP A 1 72 ? 7.616 -14.032 0.773 1.00 94.62 72 ASP A CA 1
ATOM 550 C C . ASP A 1 72 ? 6.870 -13.186 1.824 1.00 94.62 72 ASP A C 1
ATOM 552 O O . ASP A 1 72 ? 7.359 -12.950 2.930 1.00 94.62 72 ASP A O 1
ATOM 556 N N . GLY A 1 73 ? 5.658 -12.718 1.507 1.00 96.50 73 GLY A N 1
ATOM 557 C CA . GLY A 1 73 ? 4.828 -11.894 2.385 1.00 96.50 73 GLY A CA 1
ATOM 558 C C . GLY A 1 73 ? 5.176 -10.403 2.359 1.00 96.50 73 GLY A C 1
ATOM 559 O O . GLY A 1 73 ? 4.592 -9.630 3.133 1.00 96.50 73 GLY A O 1
ATOM 560 N N . TRP A 1 74 ? 6.081 -9.995 1.471 1.00 96.25 74 TRP A N 1
ATOM 561 C CA . TRP A 1 74 ? 6.530 -8.621 1.297 1.00 96.25 74 TRP A CA 1
ATOM 562 C C . TRP A 1 74 ? 5.604 -7.878 0.349 1.00 96.25 74 TRP A C 1
ATOM 564 O O . TRP A 1 74 ? 5.117 -8.434 -0.627 1.00 96.25 74 TRP A O 1
ATOM 574 N N . ASN A 1 75 ? 5.334 -6.613 0.656 1.00 95.44 75 ASN A N 1
ATOM 575 C CA . ASN A 1 75 ? 4.653 -5.711 -0.269 1.00 95.44 75 ASN A CA 1
ATOM 576 C C . ASN A 1 75 ? 5.669 -4.760 -0.922 1.00 95.44 75 ASN A C 1
ATOM 578 O O . ASN A 1 75 ? 6.775 -4.611 -0.395 1.00 95.44 75 ASN A O 1
ATOM 582 N N . PRO A 1 76 ? 5.306 -4.032 -1.996 1.00 94.81 76 PRO A N 1
ATOM 583 C CA . PRO A 1 76 ? 6.249 -3.153 -2.682 1.00 94.81 76 PRO A CA 1
ATOM 584 C C . PRO A 1 76 ? 6.861 -2.072 -1.780 1.00 94.81 76 PRO A C 1
ATOM 586 O O . PRO A 1 76 ? 7.964 -1.606 -2.039 1.00 94.81 76 PRO A O 1
ATOM 589 N N . LEU A 1 77 ? 6.174 -1.665 -0.705 1.00 95.00 77 LEU A N 1
ATOM 590 C CA . LEU A 1 77 ? 6.710 -0.674 0.231 1.00 95.00 77 LEU A CA 1
ATOM 591 C C . LEU A 1 77 ? 7.824 -1.270 1.090 1.00 95.00 77 LEU A C 1
ATOM 593 O O . LEU A 1 77 ? 8.803 -0.582 1.361 1.00 95.00 77 LEU A O 1
ATOM 597 N N . MET A 1 78 ? 7.695 -2.532 1.495 1.00 94.75 78 MET A N 1
ATOM 598 C CA . MET A 1 78 ? 8.751 -3.255 2.206 1.00 94.75 78 MET A CA 1
ATOM 599 C C . MET A 1 78 ? 9.986 -3.424 1.314 1.00 94.75 78 MET A C 1
ATOM 601 O O . MET A 1 78 ? 11.093 -3.156 1.773 1.00 94.75 78 MET A O 1
ATOM 605 N N . GLU A 1 79 ? 9.790 -3.733 0.027 1.00 93.75 79 GLU A N 1
ATOM 606 C CA . GLU A 1 79 ? 10.874 -3.771 -0.968 1.00 93.75 79 GLU A CA 1
ATOM 607 C C . GLU A 1 79 ? 11.582 -2.411 -1.085 1.00 93.75 79 GLU A C 1
ATOM 609 O O . GLU A 1 79 ? 12.805 -2.323 -0.974 1.00 93.75 79 GLU A O 1
ATOM 614 N N . ALA A 1 80 ? 10.817 -1.318 -1.218 1.00 92.94 80 ALA A N 1
ATOM 615 C CA . ALA A 1 80 ? 11.372 0.037 -1.298 1.00 92.94 80 ALA A CA 1
ATOM 616 C C . ALA A 1 80 ? 12.192 0.409 -0.052 1.00 92.94 80 ALA A C 1
ATOM 618 O O . ALA A 1 80 ? 13.233 1.060 -0.162 1.00 92.94 80 ALA A O 1
ATOM 619 N N . VAL A 1 81 ? 11.718 0.005 1.132 1.00 94.00 81 VAL A N 1
ATOM 620 C CA . VAL A 1 81 ? 12.411 0.226 2.408 1.00 94.00 81 VAL A CA 1
ATOM 621 C C . VAL A 1 81 ? 13.707 -0.574 2.475 1.00 94.00 81 VAL A C 1
ATOM 623 O O . VAL A 1 81 ? 14.722 -0.014 2.878 1.00 94.00 81 VAL A O 1
ATOM 626 N N . SER A 1 82 ? 13.695 -1.837 2.044 1.00 91.25 82 SER A N 1
ATOM 627 C CA . SER A 1 82 ? 14.896 -2.678 2.018 1.00 91.25 82 SER A CA 1
ATOM 628 C C . SER A 1 82 ? 15.954 -2.148 1.054 1.00 91.25 82 SER A C 1
ATOM 630 O O . SER A 1 82 ? 17.142 -2.202 1.360 1.00 91.25 82 SER A O 1
ATOM 632 N N . TYR A 1 83 ? 15.537 -1.594 -0.085 1.00 87.31 83 TYR A N 1
ATOM 633 C CA . TYR A 1 83 ? 16.453 -0.956 -1.029 1.00 87.31 83 TYR A CA 1
ATOM 634 C C . TYR A 1 83 ? 16.988 0.400 -0.521 1.00 87.31 83 TYR A C 1
ATOM 636 O O . TYR A 1 83 ? 18.101 0.800 -0.852 1.00 87.31 83 TYR A O 1
ATOM 644 N N . GLY A 1 84 ? 16.216 1.117 0.306 1.00 88.75 84 GLY A N 1
ATOM 645 C CA . GLY A 1 84 ? 16.641 2.369 0.944 1.00 88.75 84 GLY A CA 1
ATOM 646 C C . GLY A 1 84 ? 16.409 3.640 0.115 1.00 88.75 84 GLY A C 1
ATOM 647 O O . GLY A 1 84 ? 16.941 4.703 0.448 1.00 88.75 84 GLY A O 1
ATOM 648 N N . ASP A 1 85 ? 15.597 3.588 -0.947 1.00 86.31 85 ASP A N 1
ATOM 649 C CA . ASP A 1 85 ? 15.301 4.775 -1.759 1.00 86.31 85 ASP A CA 1
ATOM 650 C C . ASP A 1 85 ? 14.221 5.654 -1.112 1.00 86.31 85 ASP A C 1
ATOM 652 O O . ASP A 1 85 ? 13.013 5.448 -1.265 1.00 86.31 85 ASP A O 1
ATOM 656 N N . ARG A 1 86 ? 14.669 6.707 -0.419 1.00 91.19 86 ARG A N 1
ATOM 657 C CA . ARG A 1 86 ? 13.796 7.665 0.276 1.00 91.19 86 ARG A CA 1
ATOM 658 C C . ARG A 1 86 ? 12.722 8.285 -0.624 1.00 91.19 86 ARG A C 1
ATOM 660 O O . ARG A 1 86 ? 11.626 8.574 -0.134 1.00 91.19 86 ARG A O 1
ATOM 667 N N . GLN A 1 87 ? 13.014 8.531 -1.903 1.00 90.06 87 GLN A N 1
ATOM 668 C CA . GLN A 1 87 ? 12.053 9.158 -2.814 1.00 90.06 87 GLN A CA 1
ATOM 669 C C . GLN A 1 87 ? 10.924 8.183 -3.149 1.00 90.06 87 GLN A C 1
ATOM 671 O O . GLN A 1 87 ? 9.755 8.533 -2.970 1.00 90.06 87 GLN A O 1
ATOM 676 N N . ILE A 1 88 ? 11.265 6.945 -3.526 1.00 91.25 88 ILE A N 1
ATOM 677 C CA . ILE A 1 88 ? 10.279 5.889 -3.803 1.00 91.25 88 ILE A CA 1
ATOM 678 C C . ILE A 1 88 ? 9.444 5.591 -2.555 1.00 91.25 88 ILE A C 1
ATOM 680 O O . ILE A 1 88 ? 8.217 5.538 -2.638 1.00 91.25 88 ILE A O 1
ATOM 684 N N . ILE A 1 89 ? 10.076 5.473 -1.382 1.00 94.50 89 ILE A N 1
ATOM 685 C CA . ILE A 1 89 ? 9.374 5.240 -0.110 1.00 94.50 89 ILE A CA 1
ATOM 686 C C . ILE A 1 89 ? 8.341 6.346 0.147 1.00 94.50 89 ILE A C 1
ATOM 688 O O . ILE A 1 89 ? 7.189 6.071 0.486 1.00 94.50 89 ILE A O 1
ATOM 692 N N . THR A 1 90 ? 8.726 7.610 -0.049 1.00 94.38 90 THR A N 1
ATOM 693 C CA . THR A 1 90 ? 7.835 8.759 0.177 1.00 94.38 90 THR A CA 1
ATOM 694 C C . THR A 1 90 ? 6.658 8.763 -0.802 1.00 94.38 90 THR A C 1
ATOM 696 O O . THR A 1 90 ? 5.507 8.960 -0.394 1.00 94.38 90 THR A O 1
ATOM 699 N N . GLU A 1 91 ? 6.927 8.516 -2.087 1.00 92.94 91 GLU A N 1
ATOM 700 C CA . GLU A 1 91 ? 5.909 8.393 -3.137 1.00 92.94 91 GLU A CA 1
ATOM 701 C C . GLU A 1 91 ? 4.910 7.278 -2.802 1.00 92.94 91 GLU A C 1
ATOM 703 O O . GLU A 1 91 ? 3.689 7.481 -2.805 1.00 92.94 91 GLU A O 1
ATOM 708 N N . MET A 1 92 ? 5.432 6.112 -2.427 1.00 94.19 92 MET A N 1
ATOM 709 C CA . MET A 1 92 ? 4.636 4.931 -2.145 1.00 94.19 92 MET A CA 1
ATOM 710 C C . MET A 1 92 ? 3.802 5.083 -0.868 1.00 94.19 92 MET A C 1
ATOM 712 O O . MET A 1 92 ? 2.628 4.713 -0.863 1.00 94.19 92 MET A O 1
ATOM 716 N N . LEU A 1 93 ? 4.328 5.719 0.185 1.00 94.94 93 LEU A N 1
ATOM 717 C CA . LEU A 1 93 ? 3.565 6.052 1.397 1.00 94.94 93 LEU A CA 1
ATOM 718 C C . LEU A 1 93 ? 2.399 7.002 1.111 1.00 94.94 93 LEU A C 1
ATOM 720 O O . LEU A 1 93 ? 1.306 6.845 1.670 1.00 94.94 93 LEU A O 1
ATOM 724 N N . ARG A 1 94 ? 2.593 7.991 0.234 1.00 93.94 94 ARG A N 1
ATOM 725 C CA . ARG A 1 94 ? 1.497 8.876 -0.178 1.00 93.94 94 ARG A CA 1
ATOM 726 C C . ARG A 1 94 ? 0.431 8.101 -0.948 1.00 93.94 94 ARG A C 1
ATOM 728 O O . ARG A 1 94 ? -0.757 8.274 -0.664 1.00 93.94 94 ARG A O 1
ATOM 735 N N . LYS A 1 95 ? 0.833 7.220 -1.868 1.00 94.25 95 LYS A N 1
ATOM 736 C CA . LYS A 1 95 ? -0.099 6.353 -2.606 1.00 94.25 95 LYS A CA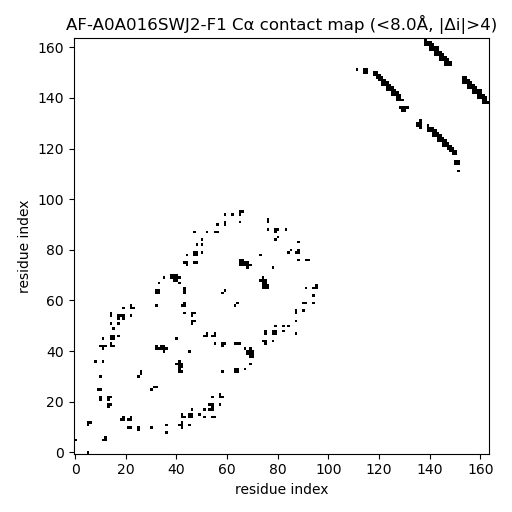 1
ATOM 737 C C . LYS A 1 95 ? -0.834 5.381 -1.681 1.00 94.25 95 LYS A C 1
ATOM 739 O O . LYS A 1 95 ? -2.050 5.255 -1.800 1.00 94.25 95 LYS A O 1
ATOM 744 N N . LEU A 1 96 ? -0.159 4.809 -0.685 1.00 93.25 96 LEU A N 1
ATOM 745 C CA . LEU A 1 96 ? -0.759 3.962 0.350 1.00 93.25 96 LEU A CA 1
ATOM 746 C C . LEU A 1 96 ? -1.872 4.691 1.112 1.00 93.25 96 LEU A C 1
ATOM 748 O O . LEU A 1 96 ? -2.982 4.171 1.251 1.00 93.25 96 LEU A O 1
ATOM 752 N N . LYS A 1 97 ? -1.593 5.913 1.587 1.00 91.69 97 LYS A N 1
ATOM 753 C CA . LYS A 1 97 ? -2.580 6.747 2.292 1.00 91.69 97 LYS A CA 1
ATOM 754 C C . LYS A 1 97 ? -3.776 7.071 1.396 1.00 91.69 97 LYS A C 1
ATOM 756 O O . LYS A 1 97 ? -4.914 6.975 1.853 1.00 91.69 97 LYS A O 1
ATOM 761 N N . ALA A 1 98 ? -3.536 7.408 0.129 1.00 91.44 98 ALA A N 1
ATOM 762 C CA . ALA A 1 98 ? -4.596 7.686 -0.837 1.00 91.44 98 ALA A CA 1
ATOM 763 C C . ALA A 1 98 ? -5.486 6.454 -1.088 1.00 91.44 98 ALA A C 1
ATOM 765 O O . ALA A 1 98 ? -6.703 6.549 -0.947 1.00 91.44 98 ALA A O 1
ATOM 766 N N . GLN A 1 99 ? -4.887 5.286 -1.351 1.00 90.44 99 GLN A N 1
ATOM 767 C CA . GLN A 1 99 ? -5.607 4.021 -1.560 1.00 90.44 99 GLN A CA 1
ATOM 768 C C . GLN A 1 99 ? -6.390 3.575 -0.312 1.00 90.44 99 GLN A C 1
ATOM 770 O O . GLN A 1 99 ? -7.466 2.990 -0.412 1.00 90.44 99 GLN A O 1
ATOM 775 N N . SER A 1 100 ? -5.888 3.867 0.892 1.00 87.44 100 SER A N 1
ATOM 776 C CA . SER A 1 100 ? -6.618 3.565 2.129 1.00 87.44 100 SER A CA 1
ATOM 777 C C . SER A 1 100 ? -7.836 4.474 2.329 1.00 87.44 100 SER A C 1
ATOM 779 O O . SER A 1 100 ? -8.871 4.019 2.814 1.00 87.44 100 SER A O 1
ATOM 781 N N . ARG A 1 101 ? -7.732 5.754 1.947 1.00 84.44 101 ARG A N 1
ATOM 782 C CA . ARG A 1 101 ? -8.841 6.717 2.029 1.00 84.44 101 ARG A CA 1
ATOM 783 C C . ARG A 1 101 ? -9.948 6.409 1.026 1.00 84.44 101 ARG A C 1
ATOM 785 O O . ARG A 1 101 ? -11.119 6.525 1.367 1.00 84.44 101 ARG A O 1
ATOM 792 N N . THR A 1 102 ? -9.611 5.982 -0.186 1.00 82.69 102 THR A N 1
ATOM 793 C CA . THR A 1 102 ? -10.635 5.582 -1.162 1.00 82.69 102 THR A CA 1
ATOM 794 C C . THR A 1 102 ? -11.400 4.346 -0.684 1.00 82.69 102 THR A C 1
ATOM 796 O O . THR A 1 102 ? -12.627 4.324 -0.764 1.00 82.69 102 THR A O 1
ATOM 799 N N . GLY A 1 103 ? -10.705 3.378 -0.074 1.00 79.62 103 GLY A N 1
ATOM 800 C CA . GLY A 1 103 ? -11.335 2.204 0.537 1.00 79.62 103 GLY A CA 1
ATOM 801 C C . GLY A 1 103 ? -12.270 2.528 1.710 1.00 79.62 103 GLY A C 1
ATOM 802 O O . GLY A 1 103 ? -13.319 1.902 1.842 1.00 79.62 103 GLY A O 1
ATOM 803 N N . ILE A 1 104 ? -11.937 3.515 2.553 1.00 79.19 104 ILE A N 1
ATOM 804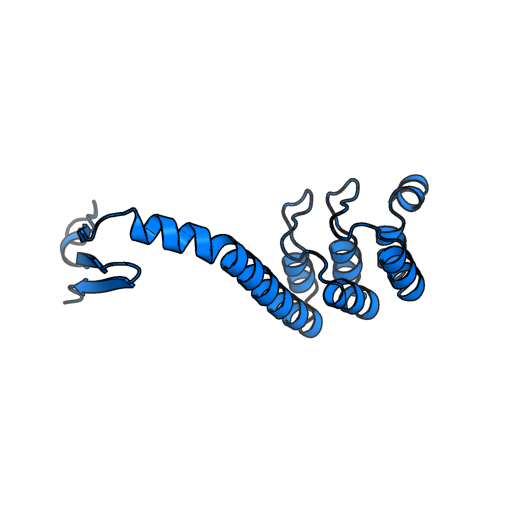 C CA . ILE A 1 104 ? -12.847 3.926 3.635 1.00 79.19 104 ILE A CA 1
ATOM 805 C C . ILE A 1 104 ? -14.030 4.730 3.096 1.00 79.19 104 ILE A C 1
ATOM 807 O O . ILE A 1 104 ? -15.144 4.587 3.591 1.00 79.19 104 ILE A O 1
ATOM 811 N N . SER A 1 105 ? -13.817 5.531 2.048 1.00 85.50 105 SER A N 1
ATOM 812 C CA . SER A 1 105 ? -14.878 6.346 1.456 1.00 85.50 105 SER A CA 1
ATOM 813 C C . SER A 1 105 ? -15.957 5.502 0.784 1.00 85.50 105 SER A C 1
ATOM 815 O O . SER A 1 105 ? -17.125 5.870 0.860 1.00 85.50 105 SER A O 1
ATOM 817 N N . SER A 1 106 ? -15.599 4.371 0.165 1.00 87.00 106 SER A N 1
ATOM 818 C CA . SER A 1 106 ? -16.584 3.457 -0.427 1.00 87.00 106 SER A CA 1
ATOM 819 C C . SER A 1 106 ? -17.427 2.734 0.627 1.00 87.00 106 SER A C 1
ATOM 821 O O . SER A 1 106 ? -18.614 2.511 0.416 1.00 87.00 106 SER A O 1
ATOM 823 N N . ARG A 1 107 ? -16.842 2.407 1.788 1.00 86.81 107 ARG A N 1
ATOM 824 C CA . ARG A 1 107 ? -17.540 1.742 2.906 1.00 86.81 107 ARG A CA 1
ATOM 825 C C . ARG A 1 107 ? -18.290 2.709 3.821 1.00 86.81 107 ARG A C 1
ATOM 827 O O . ARG A 1 107 ? -19.158 2.278 4.576 1.00 86.81 107 ARG A O 1
ATOM 834 N N . LYS A 1 108 ? -17.976 4.005 3.756 1.00 89.19 108 LYS A N 1
ATOM 835 C CA . LYS A 1 108 ? -18.546 5.045 4.621 1.00 89.19 108 LYS A CA 1
ATOM 836 C C . LYS A 1 108 ? -20.083 5.033 4.664 1.00 89.19 108 LYS A C 1
ATOM 838 O O . LYS A 1 108 ? -20.599 5.067 5.776 1.00 89.19 108 LYS A O 1
ATOM 843 N N . PRO A 1 109 ? -20.826 4.937 3.541 1.00 90.75 109 PRO A N 1
ATOM 844 C CA . PRO A 1 109 ? -22.290 4.941 3.591 1.00 90.75 109 PRO A CA 1
ATOM 845 C C . PRO A 1 109 ? -22.852 3.738 4.352 1.00 90.75 109 PRO A C 1
ATOM 847 O O . PRO A 1 109 ? -23.776 3.874 5.143 1.00 90.75 109 PRO A O 1
ATOM 850 N N . HIS A 1 110 ? -22.252 2.563 4.152 1.00 90.94 110 HIS A N 1
ATOM 851 C CA . HIS A 1 110 ? -22.655 1.345 4.843 1.00 90.94 110 HIS A CA 1
ATOM 852 C C . HIS A 1 110 ? -22.385 1.426 6.351 1.00 90.94 110 HIS A C 1
ATOM 854 O O . HIS A 1 110 ? -23.249 1.067 7.143 1.00 90.94 110 HIS A O 1
ATOM 860 N N . LEU A 1 111 ? -21.222 1.956 6.748 1.00 88.31 111 LEU A N 1
ATOM 861 C CA . LEU A 1 111 ? -20.889 2.172 8.158 1.00 88.31 111 LEU A CA 1
ATOM 862 C C . LEU A 1 111 ? -21.824 3.189 8.820 1.00 88.31 111 LEU A C 1
ATOM 864 O O . LEU A 1 111 ? -22.256 2.958 9.941 1.00 88.31 111 LEU A O 1
ATOM 868 N N . ILE A 1 112 ? -22.165 4.280 8.127 1.00 90.38 112 ILE A N 1
ATOM 869 C CA . ILE A 1 112 ? -23.130 5.270 8.628 1.00 90.38 112 ILE A CA 1
ATOM 870 C C . ILE A 1 112 ? -24.484 4.607 8.868 1.00 90.38 112 ILE A C 1
ATOM 872 O O . ILE A 1 112 ? -25.022 4.738 9.960 1.00 90.38 112 ILE A O 1
ATOM 876 N N . LYS A 1 113 ? -24.974 3.826 7.900 1.00 91.94 113 LYS A N 1
ATOM 877 C CA . LYS A 1 113 ? -26.228 3.087 8.053 1.00 91.94 113 LYS A CA 1
ATOM 878 C C . LYS A 1 113 ? -26.187 2.130 9.250 1.00 91.94 113 LYS A C 1
ATOM 880 O O . LYS A 1 113 ? -27.096 2.132 10.063 1.00 91.94 113 LYS A O 1
ATOM 885 N N . MET A 1 114 ? -25.103 1.370 9.417 1.00 90.81 114 MET A N 1
ATOM 886 C CA . MET A 1 114 ? -24.935 0.508 10.595 1.00 90.81 114 MET A CA 1
ATOM 887 C C . MET A 1 114 ? -24.937 1.299 11.911 1.00 90.81 114 MET A C 1
ATOM 889 O O . MET A 1 114 ? -25.485 0.830 12.901 1.00 90.81 114 MET A O 1
ATOM 893 N N . MET A 1 115 ? -24.338 2.493 11.941 1.00 88.88 115 MET A N 1
ATOM 894 C CA . MET A 1 115 ? -24.359 3.360 13.125 1.00 88.88 115 MET A CA 1
ATOM 895 C C . MET A 1 115 ? -25.742 3.962 13.406 1.00 88.88 115 MET A C 1
ATOM 897 O O . MET A 1 115 ? -26.039 4.257 14.562 1.00 88.88 115 MET A O 1
ATOM 901 N N . GLU A 1 116 ? -26.567 4.157 12.379 1.00 90.81 116 GLU A N 1
ATOM 902 C CA . GLU A 1 116 ? -27.972 4.560 12.518 1.00 90.81 116 GLU A CA 1
ATOM 903 C C . GLU A 1 116 ? -28.837 3.403 13.033 1.00 90.81 116 GLU A C 1
ATOM 905 O O . GLU A 1 116 ? -29.662 3.615 13.918 1.00 90.81 116 GLU A O 1
ATOM 910 N N . ASP A 1 117 ? -28.608 2.188 12.524 1.00 93.81 117 ASP A N 1
ATOM 911 C CA . ASP A 1 117 ? -29.341 0.977 12.914 1.00 93.81 117 ASP A CA 1
ATOM 912 C C . ASP A 1 117 ? -29.018 0.547 14.358 1.00 93.81 117 ASP A C 1
ATOM 914 O O . ASP A 1 117 ? -29.887 0.073 15.092 1.00 93.81 117 ASP A O 1
ATOM 918 N N . ILE A 1 118 ? -27.763 0.715 14.793 1.00 91.94 118 ILE A N 1
ATOM 919 C CA . ILE A 1 118 ? -27.370 0.514 16.191 1.00 91.94 118 ILE A CA 1
ATOM 920 C C . ILE A 1 118 ? -28.008 1.634 17.020 1.00 91.94 118 ILE A C 1
ATOM 922 O O . ILE A 1 118 ? -27.752 2.806 16.772 1.00 91.94 118 ILE A O 1
ATOM 926 N N . GLY A 1 119 ? -28.814 1.303 18.031 1.00 91.44 119 GLY A N 1
ATOM 927 C CA . GLY A 1 119 ? -29.383 2.298 18.949 1.00 91.44 119 GLY A CA 1
ATOM 928 C C . GLY A 1 119 ? -28.316 3.100 19.705 1.00 91.44 119 GLY A C 1
ATOM 929 O O . GLY A 1 119 ? -27.136 2.751 19.712 1.00 91.44 119 GLY A O 1
ATOM 930 N N . ASP A 1 120 ? -28.709 4.204 20.334 1.00 94.81 120 ASP A N 1
ATOM 931 C CA . ASP A 1 120 ? -27.795 4.981 21.178 1.00 94.81 120 ASP A CA 1
ATOM 932 C C . ASP A 1 120 ? -27.397 4.180 22.421 1.00 94.81 120 ASP A C 1
ATOM 934 O O . ASP A 1 120 ? -28.235 3.519 23.036 1.00 94.81 120 ASP A O 1
ATOM 938 N N . PHE A 1 121 ? -26.112 4.216 22.778 1.00 94.25 121 PHE A N 1
ATOM 939 C CA . PHE A 1 121 ? -25.602 3.442 23.904 1.00 94.25 121 PHE A CA 1
ATOM 940 C C . PHE A 1 121 ? -24.461 4.147 24.629 1.00 94.25 121 PHE A C 1
ATOM 942 O O . PHE A 1 121 ? -23.757 5.005 24.088 1.00 94.25 121 PHE A O 1
ATOM 949 N N . TYR A 1 122 ? -24.282 3.716 25.871 1.00 93.75 122 TYR A N 1
ATOM 950 C CA . TYR A 1 122 ? -23.140 4.027 26.706 1.00 93.75 122 TYR A CA 1
ATOM 951 C C . TYR A 1 122 ? -22.475 2.718 27.124 1.00 93.75 122 TYR A C 1
ATOM 953 O O . TYR A 1 122 ? -23.161 1.781 27.534 1.00 93.75 122 TYR A O 1
ATOM 961 N N . LEU A 1 123 ? -21.153 2.655 27.006 1.00 92.69 123 LEU A N 1
ATOM 962 C CA . LEU A 1 123 ? -20.352 1.522 27.443 1.00 92.69 123 LEU A CA 1
ATOM 963 C C . LEU A 1 123 ? -19.164 2.030 28.258 1.00 92.69 123 LEU A C 1
ATOM 965 O O . LEU A 1 123 ? -18.417 2.888 27.802 1.00 92.69 123 LEU A O 1
ATOM 969 N N . GLU A 1 124 ? -18.968 1.458 29.439 1.00 93.00 124 GLU A N 1
ATOM 970 C CA . GLU A 1 124 ? -17.801 1.700 30.282 1.00 93.00 124 GLU A CA 1
ATOM 971 C C 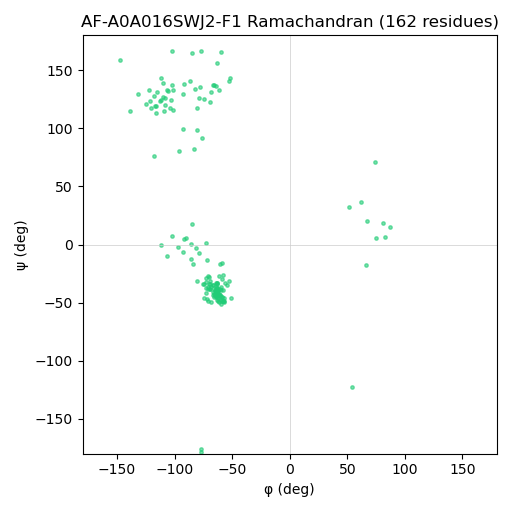. GLU A 1 124 ? -17.021 0.392 30.415 1.00 93.00 124 GLU A C 1
ATOM 973 O O . GLU A 1 124 ? -17.509 -0.582 30.986 1.00 93.00 124 GLU A O 1
ATOM 978 N N . LEU A 1 125 ? -15.819 0.360 29.845 1.00 88.69 125 LEU A N 1
ATOM 979 C CA . LEU A 1 125 ? -14.893 -0.760 29.929 1.00 88.69 125 LEU A CA 1
ATOM 980 C C . LEU A 1 125 ? -13.829 -0.421 30.967 1.00 88.69 125 LEU A C 1
ATOM 982 O O . LEU A 1 125 ? -13.059 0.520 30.776 1.00 88.69 125 LEU A O 1
ATOM 986 N N . LYS A 1 126 ? -13.792 -1.196 32.048 1.00 86.94 126 LYS A N 1
ATOM 987 C CA . LYS A 1 126 ? -12.765 -1.106 33.086 1.00 86.94 126 LYS A CA 1
ATOM 988 C C . LYS A 1 126 ? -11.814 -2.278 32.957 1.00 86.94 126 LYS A C 1
ATOM 990 O O . LYS A 1 126 ? -12.266 -3.418 32.845 1.00 86.94 126 LYS A O 1
ATOM 995 N N . TRP A 1 127 ? -10.524 -1.987 32.991 1.00 82.69 127 TRP A N 1
ATOM 996 C CA . TRP A 1 127 ? -9.473 -2.988 32.936 1.00 82.69 127 TRP A CA 1
ATOM 997 C C . TRP A 1 127 ? -8.557 -2.807 34.138 1.00 82.69 127 TRP A C 1
ATOM 999 O O . TRP A 1 127 ? -7.942 -1.754 34.302 1.00 82.69 127 TRP A O 1
ATOM 1009 N N . ASP A 1 128 ? -8.458 -3.862 34.942 1.00 81.25 128 ASP A N 1
ATOM 1010 C CA . ASP A 1 128 ? -7.512 -3.949 36.046 1.00 81.25 128 ASP A CA 1
ATOM 1011 C C . ASP A 1 128 ? -6.365 -4.863 35.623 1.00 81.25 128 ASP A C 1
ATOM 1013 O O . ASP A 1 128 ? -6.558 -6.053 35.347 1.00 81.25 128 ASP A O 1
ATOM 1017 N N . PHE A 1 129 ? -5.154 -4.319 35.563 1.00 75.62 129 PHE A N 1
ATOM 1018 C CA . PHE A 1 129 ? -3.978 -5.121 35.262 1.00 75.62 129 PHE A CA 1
ATOM 1019 C C . PHE A 1 129 ? -3.519 -5.847 36.528 1.00 75.62 129 PHE A C 1
ATOM 1021 O O . PHE A 1 129 ? -3.119 -5.238 37.519 1.00 75.62 129 PHE A O 1
ATOM 1028 N N . GLN A 1 130 ? -3.558 -7.177 36.492 1.00 77.00 130 GLN A N 1
ATOM 1029 C CA . GLN A 1 130 ? -3.099 -8.026 37.588 1.00 77.00 130 GLN A CA 1
ATOM 1030 C C . GLN A 1 130 ? -1.771 -8.688 37.220 1.00 77.00 130 GLN A C 1
ATOM 1032 O O . GLN A 1 130 ? -1.621 -9.257 36.140 1.00 77.00 130 GLN A O 1
ATOM 1037 N N . SER A 1 131 ? -0.807 -8.637 38.140 1.00 80.00 131 SER A N 1
ATOM 1038 C CA . SER A 1 131 ? 0.458 -9.360 38.043 1.00 80.00 131 SER A CA 1
ATOM 1039 C C . SER A 1 131 ? 0.533 -10.460 39.096 1.00 80.00 131 SER A C 1
ATOM 1041 O O . SER A 1 131 ? 0.095 -10.298 40.235 1.00 80.00 131 SER A O 1
ATOM 1043 N N . TRP A 1 132 ? 1.138 -11.583 38.711 1.00 82.88 132 TRP A N 1
ATOM 1044 C CA . TRP A 1 132 ? 1.509 -12.675 39.614 1.00 82.88 132 TRP A CA 1
ATOM 1045 C C . TRP A 1 132 ? 2.698 -12.305 40.516 1.00 82.88 132 TRP A C 1
ATOM 1047 O O . TRP A 1 132 ? 2.969 -12.994 41.498 1.00 82.88 132 TRP A O 1
ATOM 1057 N N . ILE A 1 133 ? 3.403 -11.214 40.197 1.00 81.94 133 ILE A N 1
ATOM 1058 C CA . ILE A 1 133 ? 4.516 -10.701 40.991 1.00 81.94 133 ILE A CA 1
ATOM 1059 C C . ILE A 1 133 ? 3.952 -9.928 42.198 1.00 81.94 133 ILE A C 1
ATOM 1061 O O . ILE A 1 133 ? 3.165 -8.994 42.005 1.00 81.94 133 ILE A O 1
ATOM 1065 N N . PRO A 1 134 ? 4.362 -10.259 43.439 1.00 79.88 134 PRO A N 1
ATOM 1066 C CA . PRO A 1 134 ? 3.911 -9.555 44.636 1.00 79.88 134 PRO A CA 1
ATOM 1067 C C . PRO A 1 134 ? 4.121 -8.037 44.541 1.00 79.88 134 PRO A C 1
ATOM 1069 O O . PRO A 1 134 ? 5.148 -7.579 44.048 1.00 79.88 134 PRO A O 1
ATOM 1072 N N . LEU A 1 135 ? 3.152 -7.259 45.039 1.00 76.81 135 LEU A N 1
ATOM 1073 C CA . LEU A 1 135 ? 3.131 -5.782 45.078 1.00 76.81 135 LEU A CA 1
ATOM 1074 C C . LEU A 1 135 ? 3.064 -5.061 43.719 1.00 76.81 135 LEU A C 1
ATOM 1076 O O . LEU A 1 135 ? 2.648 -3.905 43.688 1.00 76.81 135 LEU A O 1
ATOM 1080 N N . LEU A 1 136 ? 3.373 -5.725 42.603 1.00 74.62 136 LEU A N 1
ATOM 1081 C CA . LEU A 1 136 ? 3.358 -5.119 41.268 1.00 74.62 136 LEU A CA 1
ATOM 1082 C C . LEU A 1 136 ? 1.939 -4.729 40.830 1.00 74.62 136 LEU A C 1
ATOM 1084 O O . LEU A 1 136 ? 1.753 -3.660 40.266 1.00 74.62 136 LEU A O 1
ATOM 1088 N N . SER A 1 137 ? 0.924 -5.510 41.213 1.00 74.94 137 SER A N 1
ATOM 1089 C CA . SER A 1 137 ? -0.493 -5.179 40.983 1.00 74.94 137 SER A CA 1
ATOM 1090 C C . SER A 1 137 ? -0.960 -3.881 41.655 1.00 74.94 137 SER A C 1
ATOM 1092 O O . SER A 1 137 ? -2.003 -3.363 41.287 1.00 74.94 137 SER A O 1
ATOM 1094 N N . ARG A 1 138 ? -0.218 -3.341 42.638 1.00 71.12 138 ARG A N 1
ATOM 1095 C CA . ARG A 1 138 ? -0.526 -2.038 43.264 1.00 71.12 138 ARG A CA 1
ATOM 1096 C C . ARG A 1 138 ? 0.059 -0.844 42.509 1.00 71.12 138 ARG A C 1
ATOM 1098 O O . ARG A 1 138 ? -0.281 0.281 42.850 1.00 71.12 138 ARG A O 1
ATOM 1105 N N . MET A 1 139 ? 0.961 -1.088 41.561 1.00 72.38 139 MET A N 1
ATOM 1106 C CA . MET A 1 139 ? 1.619 -0.055 40.752 1.00 72.38 139 MET A CA 1
ATOM 1107 C C . MET A 1 139 ? 1.201 -0.104 39.284 1.00 72.38 139 MET A C 1
ATOM 1109 O O . MET A 1 139 ? 1.695 0.681 38.478 1.00 72.38 139 MET A O 1
ATOM 1113 N N . LEU A 1 140 ? 0.330 -1.047 38.922 1.00 68.00 140 LEU A N 1
ATOM 1114 C CA . LEU A 1 140 ? -0.233 -1.102 37.587 1.00 68.00 140 LEU A CA 1
ATOM 1115 C C . LEU A 1 140 ? -1.410 -0.119 37.503 1.00 68.00 140 LEU A C 1
ATOM 1117 O O . LEU A 1 140 ? -2.230 -0.098 38.424 1.00 68.00 140 LEU A O 1
ATOM 1121 N N . PRO A 1 141 ? -1.487 0.688 36.431 1.00 69.81 141 PRO A N 1
ATOM 1122 C CA . PRO A 1 141 ? -2.578 1.634 36.250 1.00 69.81 141 PRO A CA 1
ATOM 1123 C C . PRO A 1 141 ? -3.904 0.884 36.117 1.00 69.81 141 PRO A C 1
ATOM 1125 O O . PRO A 1 141 ? -3.933 -0.280 35.715 1.00 69.81 141 PRO A O 1
ATOM 1128 N N . SER A 1 142 ? -5.003 1.553 36.438 1.00 74.44 142 SER A N 1
ATOM 1129 C CA . SER A 1 142 ? -6.332 1.093 36.044 1.00 74.44 142 SER A CA 1
ATOM 1130 C C . SER A 1 142 ? -6.779 1.916 34.843 1.00 74.44 142 SER A C 1
ATOM 1132 O O . SER A 1 142 ? -6.657 3.142 34.831 1.00 74.44 142 SER A O 1
ATOM 1134 N N . ASP A 1 143 ? -7.284 1.244 33.814 1.00 81.56 143 ASP A N 1
ATOM 1135 C CA . ASP A 1 143 ? -7.716 1.921 32.596 1.00 81.56 143 ASP A CA 1
ATOM 1136 C C . ASP A 1 143 ? -9.233 1.875 32.491 1.00 81.56 143 ASP A C 1
ATOM 1138 O O . ASP A 1 143 ? -9.859 0.810 32.541 1.00 81.56 143 ASP A O 1
ATOM 1142 N N . VAL A 1 144 ? -9.830 3.051 32.302 1.00 84.00 144 VAL A N 1
ATOM 1143 C CA . VAL A 1 144 ? -11.261 3.188 32.041 1.00 84.00 144 VAL A CA 1
ATOM 1144 C C . VAL A 1 144 ? -11.450 3.770 30.649 1.00 84.00 144 VAL A C 1
ATOM 1146 O O . VAL A 1 144 ? -11.012 4.882 30.352 1.00 84.00 144 VAL A O 1
ATOM 1149 N N . CYS A 1 145 ? -12.127 3.014 29.793 1.00 88.75 145 CYS A N 1
ATOM 1150 C CA . CYS A 1 145 ? -12.550 3.449 28.473 1.00 88.75 145 CYS A CA 1
ATOM 1151 C C . CYS A 1 145 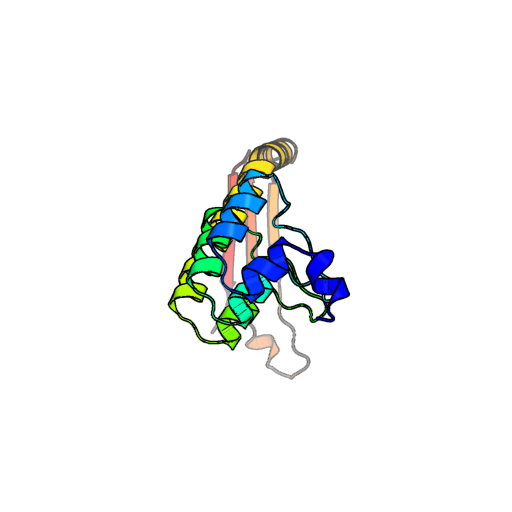? -14.067 3.638 28.473 1.00 88.75 145 CYS A C 1
ATOM 1153 O O . CYS A 1 145 ? -14.826 2.682 28.631 1.00 88.75 145 CYS A O 1
ATOM 1155 N N . GLN A 1 146 ? -14.502 4.880 28.295 1.00 92.88 146 GLN A N 1
ATOM 1156 C CA . GLN A 1 146 ? -15.906 5.248 28.185 1.00 92.88 146 GLN A CA 1
ATOM 1157 C C . GLN A 1 146 ? -16.243 5.519 26.721 1.00 92.88 146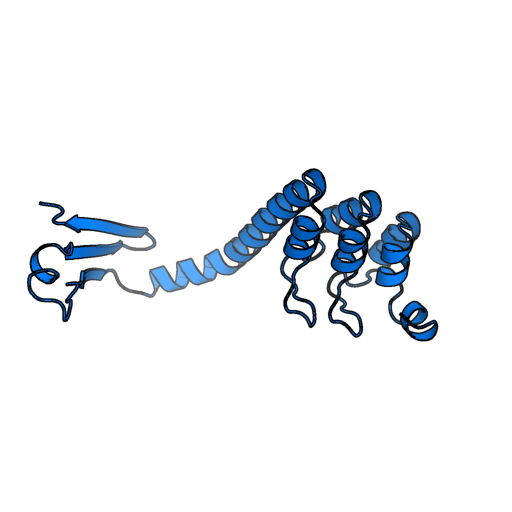 GLN A C 1
ATOM 1159 O O . GLN A 1 146 ? -15.614 6.346 26.062 1.00 92.88 146 GLN A O 1
ATOM 1164 N N . ILE A 1 147 ? -17.248 4.823 26.204 1.00 93.50 147 ILE A N 1
ATOM 1165 C CA . ILE A 1 147 ? -17.717 4.941 24.828 1.00 93.50 147 ILE A CA 1
ATOM 1166 C C . ILE A 1 147 ? -19.157 5.439 24.862 1.00 93.50 147 ILE A C 1
ATOM 1168 O O . ILE A 1 147 ? -20.055 4.778 25.383 1.00 93.50 147 ILE A O 1
ATOM 1172 N N . TYR A 1 148 ? -19.371 6.604 24.264 1.00 94.56 148 TYR A N 1
ATOM 1173 C CA . TYR A 1 148 ? -20.670 7.241 24.113 1.00 94.56 148 TYR A CA 1
ATOM 1174 C C . TYR A 1 148 ? -21.038 7.257 22.635 1.00 94.56 148 TYR A C 1
ATOM 1176 O O . TYR A 1 148 ? -20.313 7.818 21.808 1.00 94.56 148 TYR A O 1
ATOM 1184 N N . LYS A 1 149 ? -22.185 6.679 22.296 1.00 93.94 149 LYS A N 1
ATOM 1185 C CA . LYS A 1 149 ? -22.719 6.689 20.936 1.00 93.94 149 LYS A CA 1
ATOM 1186 C C . LYS A 1 149 ? -24.056 7.421 20.916 1.00 93.94 149 LYS A C 1
ATOM 1188 O O . LYS A 1 149 ? -24.965 7.059 21.659 1.00 93.94 149 LYS A O 1
ATOM 1193 N N . LYS A 1 150 ? -24.184 8.408 20.023 1.00 93.19 150 LYS A N 1
ATOM 1194 C CA . LYS A 1 150 ? -25.425 9.153 19.764 1.00 93.19 150 LYS A CA 1
ATOM 1195 C C . LYS A 1 150 ? -25.621 9.390 18.266 1.00 93.19 150 LYS A C 1
ATOM 1197 O O . LYS A 1 150 ? -24.836 10.106 17.645 1.00 93.19 150 LYS A O 1
ATOM 1202 N N . GLY A 1 151 ? -26.662 8.815 17.669 1.00 90.75 151 GLY A N 1
ATOM 1203 C CA . GLY A 1 151 ? -26.866 8.826 16.218 1.00 90.75 151 GLY A CA 1
ATOM 1204 C C . GLY A 1 151 ? -25.635 8.282 15.483 1.00 90.75 151 GLY A C 1
ATOM 1205 O O . GLY A 1 151 ? -25.179 7.183 15.759 1.00 90.75 151 GLY A O 1
ATOM 1206 N N . THR A 1 152 ? -25.041 9.068 14.588 1.00 90.06 152 THR A N 1
ATOM 1207 C CA . THR A 1 152 ? -23.796 8.707 13.878 1.00 90.06 152 THR A CA 1
ATOM 1208 C C . THR A 1 152 ? -22.527 9.198 14.581 1.00 90.06 152 THR A C 1
ATOM 1210 O O . THR A 1 152 ? -21.423 9.044 14.057 1.00 90.06 152 THR A O 1
ATOM 1213 N N . GLN A 1 153 ? -22.658 9.799 15.765 1.00 90.00 153 GLN A N 1
ATOM 1214 C CA . GLN A 1 153 ? -21.535 10.292 16.554 1.00 90.00 153 GLN A CA 1
ATOM 1215 C C . GLN A 1 153 ? -21.079 9.220 17.541 1.00 90.00 153 GLN A C 1
ATOM 1217 O O . GLN A 1 153 ? -21.878 8.673 18.301 1.00 90.00 153 GLN A O 1
ATOM 1222 N N . LEU A 1 154 ? -19.776 8.954 17.540 1.00 91.62 154 LEU A N 1
ATOM 1223 C CA . LEU A 1 154 ? -19.106 8.092 18.505 1.00 91.62 154 LEU A CA 1
ATOM 1224 C C . LEU A 1 154 ? -18.030 8.918 19.210 1.00 91.62 154 LEU A C 1
ATOM 1226 O O . LEU A 1 154 ? -17.160 9.490 18.552 1.00 91.62 154 LEU A O 1
ATOM 1230 N N . ARG A 1 155 ? -18.091 8.979 20.537 1.00 92.88 155 ARG A N 1
ATOM 1231 C CA . ARG A 1 155 ? -17.070 9.579 21.391 1.00 92.88 155 ARG A CA 1
ATOM 1232 C C . ARG A 1 155 ? -16.462 8.487 22.257 1.00 92.88 155 ARG A C 1
ATOM 1234 O O . ARG A 1 155 ? -17.186 7.711 22.870 1.00 92.88 155 ARG A O 1
ATOM 1241 N N . MET A 1 156 ? -15.139 8.443 22.291 1.00 92.19 156 MET A N 1
ATOM 1242 C CA . MET A 1 156 ? -14.370 7.549 23.144 1.00 92.19 156 MET A CA 1
ATOM 1243 C C . MET A 1 156 ? -13.495 8.421 24.035 1.00 92.19 156 MET A C 1
ATOM 1245 O O . MET A 1 156 ? -12.662 9.169 23.525 1.00 92.19 156 MET A O 1
ATOM 1249 N N . ASP A 1 157 ? -13.713 8.338 25.340 1.00 90.75 157 ASP A N 1
ATOM 1250 C CA . ASP A 1 157 ? -12.883 8.979 26.348 1.00 90.75 157 ASP A CA 1
ATOM 1251 C C . ASP A 1 157 ? -12.091 7.875 27.063 1.00 90.75 157 ASP A C 1
ATOM 1253 O O . ASP A 1 157 ? -12.670 6.958 27.649 1.00 90.75 157 ASP A O 1
ATOM 1257 N N . THR A 1 158 ? -10.762 7.943 27.000 1.00 84.06 158 THR A N 1
ATOM 1258 C CA . THR A 1 158 ? -9.879 7.017 27.722 1.00 84.06 158 THR A CA 1
ATOM 1259 C C . THR A 1 158 ? -9.221 7.769 28.862 1.00 84.06 158 THR A C 1
ATOM 1261 O O . THR A 1 158 ? -8.585 8.799 28.638 1.00 84.06 158 THR A O 1
ATOM 1264 N N . THR A 1 159 ? -9.354 7.245 30.075 1.00 80.44 159 THR A N 1
ATOM 1265 C CA . THR A 1 159 ? -8.628 7.738 31.244 1.00 80.44 159 THR A CA 1
ATOM 1266 C C . THR A 1 159 ? -7.632 6.674 31.661 1.00 80.44 159 THR A C 1
ATOM 1268 O O . THR A 1 159 ? -8.022 5.535 31.910 1.00 80.44 159 THR A O 1
ATOM 1271 N N . LEU A 1 160 ? -6.362 7.064 31.733 1.00 68.88 160 LEU A N 1
ATOM 1272 C CA . LEU A 1 160 ? -5.321 6.253 32.342 1.00 68.88 160 LEU A CA 1
ATOM 1273 C C . LEU A 1 160 ? -5.221 6.692 33.803 1.00 68.88 160 LEU A C 1
ATOM 1275 O O . LEU A 1 160 ? -4.704 7.777 34.092 1.00 68.88 160 LEU A O 1
ATOM 1279 N N . ALA A 1 161 ? -5.834 5.932 34.704 1.00 63.78 161 ALA A N 1
ATOM 1280 C CA . ALA A 1 161 ? -5.854 6.259 36.119 1.00 63.78 161 ALA A CA 1
ATOM 1281 C C . ALA A 1 161 ? -4.666 5.586 36.824 1.00 63.78 161 ALA A C 1
ATOM 1283 O O . ALA A 1 161 ? -4.354 4.423 36.589 1.00 63.78 161 ALA A O 1
ATOM 1284 N N . ASP A 1 162 ? -4.030 6.340 37.720 1.00 60.47 162 ASP A N 1
ATOM 1285 C CA . ASP A 1 162 ? -3.074 5.850 38.720 1.00 60.47 162 ASP A CA 1
ATOM 1286 C C . ASP A 1 162 ? -1.670 5.441 38.237 1.00 60.47 162 ASP A C 1
ATOM 1288 O O . ASP A 1 162 ? -1.241 4.299 38.367 1.00 60.47 162 ASP A O 1
ATOM 1292 N N . PHE A 1 163 ? -0.871 6.440 37.851 1.00 56.44 163 PHE A N 1
ATOM 1293 C CA . PHE A 1 163 ? 0.557 6.439 38.197 1.00 56.44 163 PHE A CA 1
ATOM 1294 C C . PHE A 1 163 ? 0.751 7.280 39.469 1.00 56.44 163 PHE A C 1
ATOM 1296 O O . PHE A 1 163 ? 1.069 8.467 39.381 1.00 56.44 163 PHE A O 1
ATOM 1303 N N . LYS A 1 164 ? 0.478 6.717 40.649 1.00 53.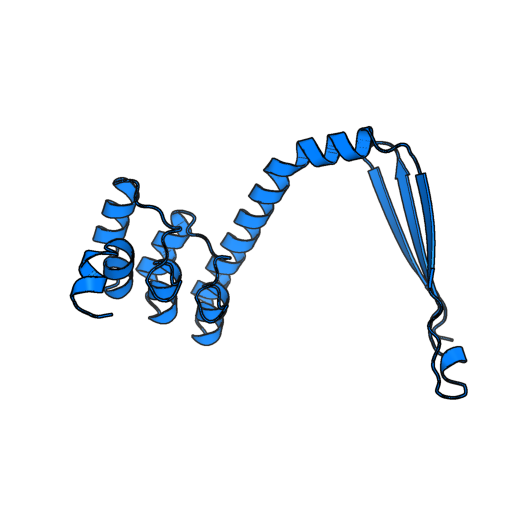19 164 LYS A N 1
ATOM 1304 C CA . LYS A 1 164 ? 0.851 7.343 41.929 1.00 53.19 164 LYS A CA 1
ATOM 1305 C C . LYS A 1 164 ? 2.080 6.682 42.525 1.00 53.19 164 LYS A C 1
ATOM 1307 O O . LYS A 1 164 ? 2.161 5.437 42.458 1.00 53.19 164 LYS A O 1
#

Foldseek 3Di:
DPPVQCVVQVLLVCLLVLVLVSNVVCVVVVHDQCDAGPQQDGSLLNNQLVVSPSSNLSCLVVLRDQCRATNVRDGSLNSNVVVPPPVSNVSSVVSVVVVVVVVCVVCVVVLLVVLQVDDWDKDKDKDQDDDPDPPVSVQQWIKIWIWGRDRSDIDIDIDGHDPD

Nearest PDB structures (foldseek):
  2xzt-assembly2_G  TM=9.508E-01  e=9.643E-06  synthetic construct
  7b4t-assembly1_A  TM=8.797E-01  e=1.347E-05  synthetic construct
  6sa7-assembly1_B  TM=7.799E-01  e=7.718E-06  synthetic construct
  6z4s-assembly1_AAA  TM=9.105E-01  e=5.419E-05  Rattus norvegicus
  6fes-assembly1_A  TM=7.989E-01  e=4.848E-05  synthetic construct

Solvent-accessible surface area (backbone atoms only — not comparable to full-atom values): 9117 Å² total; per-residue (Å²): 131,56,82,70,53,47,71,75,36,57,57,41,43,21,21,65,70,48,34,48,64,57,39,53,52,43,49,73,72,66,54,70,60,78,50,56,51,100,60,34,37,28,33,57,35,46,5,35,66,71,65,28,60,66,28,33,51,53,41,51,73,72,62,42,71,55,76,56,51,24,73,89,64,47,25,36,54,56,39,20,56,73,71,60,45,66,66,61,39,53,54,48,52,52,50,47,55,50,57,52,50,55,58,48,59,72,46,42,64,60,52,46,50,52,34,57,71,45,72,69,47,77,48,79,48,76,46,76,53,80,52,96,51,84,74,48,42,78,64,43,44,41,38,40,38,38,37,43,36,52,63,81,46,77,47,76,51,75,46,86,41,56,94,119

pLDDT: mean 88.9, std 10.29, range [53.19, 97.5]

InterPro domains:
  IPR002110 Ankyrin repeat [PF12796] (11-94)
  IPR002110 Ankyrin repeat [PS50088] (39-71)
  IPR002110 Ankyrin repeat [SM00248] (6-35)
  IPR002110 Ankyrin repeat [SM00248] (39-68)
  IPR002110 Ankyrin repeat [SM00248] (72-101)
  IPR021832 Ankyrin repeat domain-containing protein 13 [PTHR12447] (4-164)
  IPR036770 Ankyrin repeat-containing domain superfamily [G3DSA:1.25.40.20] (2-116)
  IPR036770 Ankyrin repeat-containing domain superfamily [SSF48403] (9-93)

Organism: NCBI:txid53326

Mean predicted aligned error: 8.94 Å

Radius of gyration: 23.99 Å; Cα contacts (8 Å, |Δi|>4): 223; chains: 1; bounding box: 46×29×69 Å